Protein AF-A0A952VFP6-F1 (afdb_monomer_lite)

pLDDT: mean 72.92, std 19.37, range [35.25, 93.81]

Sequence (78 aa):
MTVAPAEAYGSVDPKAFQEVDRKMVPADAQKVGTQLEGKTTDGKTVYPRISEVKNETIVLDFNHPLAGKTLHFDVKVL

Secondary structure (DSSP, 8-state):
----GGGTT-S--GGGEEEEEGGGS-TTT-STT-B--EE-TTS-EE--EEEEE-SSEEEEE-S-TTTT----------

Radius of gyration: 15.1 Å; chains: 1; bounding box: 30×24×48 Å

Foldseek 3Di:
DQDDLCRPQEAQDPVQKDKDFPVVDPPVQQDAQRWDWDADPVRDIFIWGFNDHDPGITITHRGDPCHNDRDPDPDDDD

Structure (mmCIF, N/CA/C/O backbone):
data_AF-A0A952VFP6-F1
#
_entry.id   AF-A0A952VFP6-F1
#
loop_
_atom_site.group_PDB
_atom_site.id
_atom_site.type_symbol
_atom_site.label_atom_id
_atom_site.label_alt_id
_atom_site.label_comp_id
_atom_site.label_asym_id
_atom_site.label_entity_id
_atom_site.label_seq_id
_atom_site.pdbx_PDB_ins_code
_atom_site.Cartn_x
_atom_site.Cartn_y
_atom_site.Cartn_z
_atom_site.occupancy
_atom_site.B_iso_or_equiv
_atom_site.auth_seq_id
_atom_site.auth_comp_id
_atom_site.auth_asym_id
_atom_site.auth_atom_id
_atom_site.pdbx_PDB_model_num
ATOM 1 N N . MET A 1 1 ? 12.734 -6.814 -28.461 1.00 43.47 1 MET A N 1
ATOM 2 C CA . MET A 1 1 ? 13.804 -6.795 -27.441 1.00 43.47 1 MET A CA 1
ATOM 3 C C . MET A 1 1 ? 13.180 -7.222 -26.126 1.00 43.47 1 MET A C 1
ATOM 5 O O . MET A 1 1 ? 12.362 -6.483 -25.599 1.00 43.47 1 MET A O 1
ATOM 9 N N . THR A 1 2 ? 13.469 -8.432 -25.655 1.00 38.34 2 THR A N 1
ATOM 10 C CA . THR A 1 2 ? 12.978 -8.912 -24.356 1.00 38.34 2 THR A CA 1
ATOM 11 C C . THR A 1 2 ? 13.882 -8.325 -23.285 1.00 38.34 2 THR A C 1
ATOM 13 O O . THR A 1 2 ? 15.019 -8.763 -23.147 1.00 38.34 2 THR A O 1
ATOM 16 N N . VAL A 1 3 ? 13.416 -7.296 -22.581 1.00 42.31 3 VAL A N 1
ATOM 17 C CA . VAL A 1 3 ? 14.146 -6.757 -21.428 1.00 42.31 3 VAL A CA 1
ATOM 18 C C . VAL A 1 3 ? 13.816 -7.646 -20.237 1.00 42.31 3 VAL A C 1
ATOM 20 O O . VAL A 1 3 ? 12.641 -7.839 -19.914 1.00 42.31 3 VAL A O 1
ATOM 23 N N . ALA A 1 4 ? 14.833 -8.241 -19.618 1.00 41.22 4 ALA A N 1
ATOM 24 C CA . ALA A 1 4 ? 14.635 -9.048 -18.424 1.00 41.22 4 ALA A CA 1
ATOM 25 C C . ALA A 1 4 ? 14.110 -8.149 -17.281 1.00 41.22 4 ALA A C 1
ATOM 27 O O . ALA A 1 4 ? 14.572 -7.014 -17.155 1.00 41.22 4 ALA A O 1
ATOM 28 N N . PRO A 1 5 ? 13.193 -8.621 -16.412 1.00 42.16 5 PRO A N 1
ATOM 29 C CA . PRO A 1 5 ? 12.645 -7.825 -15.303 1.00 42.16 5 PRO A CA 1
ATOM 30 C C . PRO A 1 5 ? 13.720 -7.185 -14.408 1.00 42.16 5 PRO A C 1
ATOM 32 O O . PRO A 1 5 ? 13.500 -6.112 -13.850 1.00 42.16 5 PRO A O 1
ATOM 35 N N . ALA A 1 6 ? 14.896 -7.818 -14.330 1.00 41.69 6 ALA A N 1
ATOM 36 C CA . ALA A 1 6 ? 16.063 -7.347 -13.592 1.00 41.69 6 ALA A CA 1
ATOM 37 C C . ALA A 1 6 ? 16.683 -6.041 -14.136 1.00 41.69 6 ALA A C 1
ATOM 39 O O . ALA A 1 6 ? 17.326 -5.333 -13.371 1.00 41.69 6 ALA A O 1
ATOM 40 N N . GLU A 1 7 ? 16.471 -5.698 -15.411 1.00 44.62 7 GLU A N 1
ATOM 41 C CA . GLU A 1 7 ? 16.992 -4.474 -16.048 1.00 44.62 7 GLU A CA 1
ATOM 42 C C . GLU A 1 7 ? 15.922 -3.378 -16.231 1.00 44.62 7 GLU A C 1
ATOM 44 O O . GLU A 1 7 ? 16.217 -2.315 -16.772 1.00 44.62 7 GLU A O 1
ATOM 49 N N . ALA A 1 8 ? 14.681 -3.612 -15.780 1.00 50.50 8 ALA A N 1
ATOM 50 C CA . ALA A 1 8 ? 13.569 -2.664 -15.908 1.00 50.50 8 ALA A CA 1
ATOM 51 C C . ALA A 1 8 ? 13.087 -2.138 -14.543 1.00 50.50 8 ALA A C 1
ATOM 53 O O . ALA A 1 8 ? 13.499 -1.070 -14.105 1.00 50.50 8 ALA A O 1
ATOM 54 N N . TYR A 1 9 ? 12.221 -2.887 -13.856 1.00 53.88 9 TYR A N 1
ATOM 55 C CA . TYR A 1 9 ? 11.588 -2.459 -12.598 1.00 53.88 9 TYR A CA 1
ATOM 56 C C . TYR A 1 9 ? 11.860 -3.406 -11.422 1.00 53.88 9 TYR A C 1
ATOM 58 O O . TYR A 1 9 ? 11.314 -3.208 -10.340 1.00 53.88 9 TYR A O 1
ATOM 66 N N . GLY A 1 10 ? 12.712 -4.413 -11.631 1.00 58.72 10 GLY A N 1
ATOM 67 C CA . GLY A 1 10 ? 13.073 -5.411 -10.632 1.00 58.72 10 GLY A CA 1
ATOM 68 C C . GLY A 1 10 ? 12.031 -6.519 -10.453 1.00 58.72 10 GLY A C 1
ATOM 69 O O . GLY A 1 10 ? 10.907 -6.476 -10.966 1.00 58.72 10 GLY A O 1
ATOM 70 N N . 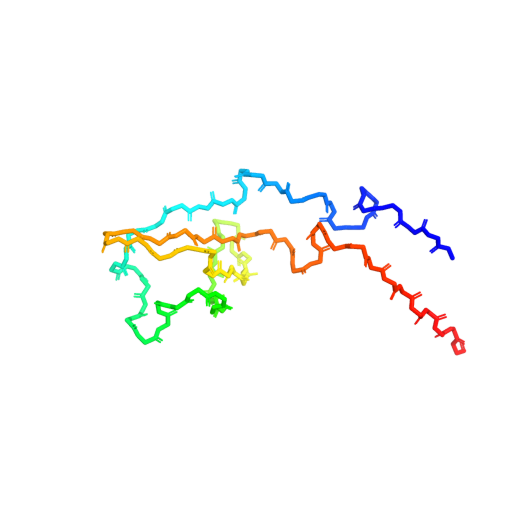SER A 1 11 ? 12.430 -7.553 -9.717 1.00 59.16 11 SER A N 1
ATOM 71 C CA . SER A 1 11 ? 11.504 -8.543 -9.159 1.00 59.16 11 SER A CA 1
ATOM 72 C C . SER A 1 11 ? 10.681 -7.918 -8.032 1.00 59.16 11 SER A C 1
ATOM 74 O O . SER A 1 11 ? 11.087 -6.906 -7.466 1.00 59.16 11 SER A O 1
ATOM 76 N N . VAL A 1 12 ? 9.552 -8.539 -7.676 1.00 65.38 12 VAL A N 1
ATOM 77 C CA . VAL A 1 12 ? 8.848 -8.197 -6.429 1.00 65.38 12 VAL A CA 1
ATOM 78 C C . VAL A 1 12 ? 9.829 -8.362 -5.270 1.00 65.38 12 VAL A C 1
ATOM 80 O O . VAL A 1 12 ? 10.352 -9.458 -5.065 1.00 65.38 12 VAL A O 1
ATOM 83 N N . ASP A 1 13 ? 10.090 -7.284 -4.541 1.00 72.81 13 ASP A N 1
ATOM 84 C CA . ASP A 1 13 ? 10.873 -7.296 -3.317 1.00 72.81 13 ASP A CA 1
ATOM 85 C C . ASP A 1 13 ? 9.933 -7.604 -2.139 1.00 72.81 13 ASP A C 1
ATOM 87 O O . ASP A 1 13 ? 9.053 -6.795 -1.819 1.00 72.81 13 ASP A O 1
ATOM 91 N N . PRO A 1 14 ? 10.100 -8.752 -1.456 1.00 73.62 14 PRO A N 1
ATOM 92 C CA . PRO A 1 14 ? 9.339 -9.073 -0.253 1.00 73.62 14 PRO A CA 1
ATOM 93 C C . PRO A 1 14 ? 9.528 -8.038 0.865 1.00 73.62 14 PRO A C 1
ATOM 95 O O . PRO A 1 14 ? 8.675 -7.916 1.739 1.00 73.62 14 PRO A O 1
ATOM 98 N N . LYS A 1 15 ? 10.636 -7.286 0.854 1.00 74.81 15 LYS A N 1
ATOM 99 C CA . LYS A 1 15 ? 10.920 -6.222 1.826 1.00 74.81 15 LYS A CA 1
ATOM 100 C C . LYS A 1 15 ? 10.197 -4.914 1.512 1.00 74.81 15 LYS A C 1
ATOM 102 O O . LYS A 1 15 ? 10.154 -4.043 2.373 1.00 74.81 15 LYS A O 1
ATOM 107 N N . ALA A 1 16 ? 9.636 -4.774 0.310 1.00 79.25 16 ALA A N 1
ATOM 108 C CA . ALA A 1 16 ? 8.813 -3.629 -0.068 1.00 79.25 16 ALA A CA 1
ATOM 109 C C . ALA A 1 16 ? 7.345 -3.785 0.371 1.00 79.25 16 ALA A C 1
ATOM 111 O O . ALA A 1 16 ? 6.536 -2.890 0.132 1.00 79.25 16 ALA A O 1
ATOM 112 N N . PHE A 1 17 ? 6.995 -4.887 1.043 1.00 85.81 17 PHE A N 1
ATOM 113 C CA . PHE A 1 17 ? 5.741 -4.981 1.780 1.00 85.81 17 PHE A CA 1
ATOM 114 C C . PHE A 1 17 ? 5.920 -4.400 3.177 1.00 85.81 17 PHE A C 1
ATOM 116 O O . PHE A 1 17 ? 6.790 -4.827 3.936 1.00 85.81 17 PHE A O 1
ATOM 123 N N . GLN A 1 18 ? 5.067 -3.448 3.532 1.00 86.94 18 GLN A N 1
ATOM 124 C CA . GLN A 1 18 ? 5.093 -2.803 4.832 1.00 86.94 18 GLN A CA 1
ATOM 125 C C . GLN A 1 18 ? 3.733 -2.926 5.502 1.00 86.94 18 GLN A C 1
ATOM 127 O O . GLN A 1 18 ? 2.702 -2.569 4.935 1.00 86.94 18 GLN A O 1
ATOM 132 N N . GLU A 1 19 ? 3.737 -3.423 6.731 1.00 90.56 19 GLU A N 1
ATOM 133 C CA . GLU A 1 19 ? 2.538 -3.511 7.548 1.00 90.56 19 GLU A CA 1
ATOM 134 C C . GLU A 1 19 ? 2.350 -2.206 8.329 1.00 90.56 19 GLU A C 1
ATOM 136 O O . GLU A 1 19 ? 3.273 -1.716 8.984 1.00 90.5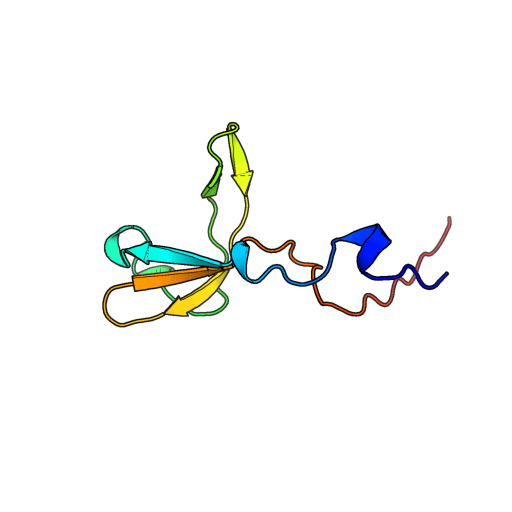6 19 GLU A O 1
ATOM 141 N N . VAL A 1 20 ? 1.160 -1.621 8.228 1.00 90.06 20 VAL A N 1
ATOM 142 C CA . VAL A 1 20 ? 0.779 -0.388 8.923 1.00 90.06 20 VAL A CA 1
ATOM 143 C C . VAL A 1 20 ? -0.481 -0.610 9.749 1.00 90.06 20 VAL A C 1
ATOM 145 O O . VAL A 1 20 ? -1.288 -1.490 9.440 1.00 90.06 20 VAL A O 1
ATOM 148 N N . ASP A 1 21 ? -0.674 0.194 10.795 1.00 92.94 21 ASP A N 1
ATOM 149 C CA . ASP A 1 21 ? -1.912 0.159 11.576 1.00 92.94 21 ASP A CA 1
ATOM 150 C C . ASP A 1 21 ? -3.089 0.528 10.665 1.00 92.94 21 ASP A C 1
ATOM 152 O O . ASP A 1 21 ? -3.050 1.515 9.922 1.00 92.94 21 ASP A O 1
ATOM 156 N N . ARG A 1 22 ? -4.159 -0.263 10.727 1.00 89.19 22 ARG A N 1
ATOM 157 C CA . ARG A 1 22 ? -5.381 -0.044 9.956 1.00 89.19 22 ARG A CA 1
ATOM 158 C C . ARG A 1 22 ? -5.953 1.361 10.162 1.00 89.19 22 ARG A C 1
ATOM 160 O O . ARG A 1 22 ? -6.539 1.915 9.238 1.00 89.19 22 ARG A O 1
ATOM 167 N N . LYS A 1 23 ? -5.748 1.969 11.334 1.00 90.06 23 LYS A N 1
ATOM 168 C CA . LYS A 1 23 ? -6.175 3.340 11.663 1.00 90.06 23 LYS A CA 1
ATOM 169 C C . LYS A 1 23 ? -5.451 4.418 10.857 1.00 90.06 23 LYS A C 1
ATOM 171 O O . LYS A 1 23 ? -5.979 5.517 10.730 1.00 90.06 23 LYS A O 1
ATOM 176 N N . MET A 1 24 ? -4.263 4.128 10.323 1.00 85.69 24 MET A N 1
ATOM 177 C CA . MET A 1 24 ? -3.524 5.056 9.459 1.00 85.69 24 MET A CA 1
ATOM 178 C C . MET A 1 24 ? -4.103 5.131 8.044 1.00 85.69 24 MET A C 1
ATOM 180 O O . MET A 1 24 ? -3.807 6.073 7.313 1.00 85.69 24 MET A O 1
ATOM 184 N N . VAL A 1 25 ? -4.908 4.143 7.647 1.00 87.06 25 VAL A N 1
ATOM 185 C CA . VAL A 1 25 ? -5.522 4.080 6.321 1.00 87.06 25 VAL A CA 1
ATOM 186 C C . VAL A 1 25 ? -6.994 4.488 6.432 1.00 87.06 25 VAL A C 1
ATOM 188 O O . VAL A 1 25 ? -7.723 3.897 7.236 1.00 87.06 25 VAL A O 1
ATOM 191 N N . PRO A 1 26 ? -7.465 5.447 5.617 1.00 86.94 26 PRO A N 1
ATOM 192 C CA . PRO A 1 26 ? -8.870 5.846 5.584 1.00 86.94 26 PRO A CA 1
ATOM 193 C C . PRO A 1 26 ? -9.798 4.645 5.376 1.00 86.94 26 PRO A C 1
ATOM 195 O O . PRO A 1 26 ? -9.545 3.820 4.500 1.00 86.94 26 PRO A O 1
ATOM 198 N N . ALA A 1 27 ? -10.858 4.525 6.185 1.00 87.56 27 ALA A N 1
ATOM 199 C CA . ALA A 1 27 ? -11.736 3.347 6.217 1.00 87.56 27 ALA A CA 1
ATOM 200 C C . ALA A 1 27 ? -12.397 3.025 4.863 1.00 87.56 27 ALA A C 1
ATOM 202 O O . ALA A 1 27 ? -12.627 1.862 4.537 1.00 87.56 27 ALA A O 1
ATOM 203 N N . ASP A 1 28 ? -12.660 4.051 4.061 1.00 87.31 28 ASP A N 1
ATOM 204 C CA . ASP A 1 28 ? -13.165 3.975 2.691 1.00 87.31 28 ASP A CA 1
ATOM 205 C C . ASP A 1 28 ? -12.157 3.351 1.711 1.00 87.31 28 ASP A C 1
ATOM 207 O O . ASP A 1 28 ? -12.557 2.687 0.749 1.00 87.31 28 ASP A O 1
ATOM 211 N N . ALA A 1 29 ? -10.861 3.497 1.991 1.00 83.12 29 ALA A N 1
ATOM 212 C CA . ALA A 1 29 ? -9.764 3.005 1.169 1.00 83.12 29 ALA A CA 1
ATOM 213 C C . ALA A 1 29 ? -9.240 1.616 1.582 1.00 83.12 29 ALA A C 1
ATOM 215 O O . ALA A 1 29 ? -8.466 1.035 0.826 1.00 83.12 29 ALA A O 1
ATOM 216 N N . GLN A 1 30 ? -9.670 1.048 2.721 1.00 88.88 30 GLN A N 1
ATOM 217 C CA . GLN A 1 30 ? -9.220 -0.250 3.271 1.00 88.88 30 GLN A CA 1
ATOM 218 C C . GLN A 1 30 ? -9.742 -1.466 2.482 1.00 88.88 30 GLN A C 1
ATOM 220 O O . GLN A 1 30 ? -10.426 -2.343 3.013 1.00 88.88 30 GLN A O 1
ATOM 225 N N . LYS A 1 31 ? -9.434 -1.527 1.189 1.00 87.62 31 LYS A N 1
ATOM 226 C CA . LYS A 1 31 ? -9.772 -2.642 0.304 1.00 87.62 31 LYS A CA 1
ATOM 227 C C . LYS A 1 31 ? -8.518 -3.114 -0.408 1.00 87.62 31 LYS A C 1
ATOM 229 O O . LYS A 1 31 ? -7.732 -2.308 -0.898 1.00 87.62 31 LYS A O 1
ATOM 234 N N . VAL A 1 32 ? -8.354 -4.429 -0.491 1.00 89.44 32 VAL A N 1
ATOM 235 C CA . VAL A 1 32 ? -7.270 -5.034 -1.270 1.00 89.44 32 VAL A CA 1
ATOM 236 C C . VAL A 1 32 ? -7.339 -4.538 -2.716 1.00 89.44 32 VAL A C 1
ATOM 238 O O . VAL A 1 32 ? -8.412 -4.489 -3.316 1.00 89.44 32 VAL A O 1
ATOM 241 N N . GLY A 1 33 ? -6.193 -4.137 -3.263 1.00 84.75 33 GLY A N 1
ATOM 242 C CA . GLY A 1 33 ? -6.066 -3.559 -4.599 1.00 84.75 33 GLY A CA 1
ATOM 243 C C . GLY A 1 33 ? -6.183 -2.033 -4.660 1.00 84.75 33 GLY A C 1
ATOM 244 O O . GLY A 1 33 ? -5.774 -1.454 -5.673 1.00 84.75 33 GLY A O 1
ATOM 245 N N . THR A 1 34 ? -6.664 -1.366 -3.605 1.00 87.75 34 THR A N 1
ATOM 246 C CA . THR A 1 34 ? -6.708 0.103 -3.543 1.00 87.75 34 THR A CA 1
ATOM 247 C C . THR A 1 34 ? -5.299 0.678 -3.552 1.00 87.75 34 THR A C 1
ATOM 249 O O . THR A 1 34 ? -4.427 0.207 -2.825 1.00 87.75 34 THR A O 1
ATOM 252 N N . GLN A 1 35 ? -5.081 1.703 -4.371 1.00 88.25 35 GLN A N 1
ATOM 253 C CA . GLN A 1 35 ? -3.840 2.469 -4.396 1.00 88.25 35 GLN A CA 1
ATOM 254 C C . GLN A 1 35 ? -3.975 3.666 -3.455 1.00 88.25 35 GLN A C 1
ATOM 256 O O . GLN A 1 35 ? -4.965 4.393 -3.510 1.00 88.25 35 GLN A O 1
ATOM 261 N N . LEU A 1 36 ? -2.985 3.850 -2.593 1.00 88.06 36 LEU A N 1
ATOM 262 C CA . LEU A 1 36 ? -2.873 4.984 -1.688 1.00 88.06 36 LEU A CA 1
ATOM 263 C C . LEU A 1 36 ? -1.788 5.931 -2.200 1.00 88.06 36 LEU A C 1
ATOM 265 O O . LEU A 1 36 ? -0.902 5.522 -2.946 1.00 88.06 36 LEU A O 1
ATOM 269 N N . GLU A 1 37 ? -1.846 7.192 -1.788 1.00 88.62 37 GLU A N 1
ATOM 270 C CA . GLU A 1 37 ? -0.744 8.137 -1.956 1.00 88.62 37 GLU A CA 1
ATOM 271 C C . GLU A 1 37 ? 0.011 8.244 -0.628 1.00 88.62 37 GLU A C 1
ATOM 273 O O . GLU A 1 37 ? -0.582 8.503 0.419 1.00 88.62 37 GLU A O 1
ATOM 278 N N . GLY A 1 38 ? 1.318 8.010 -0.664 1.00 84.19 38 GLY A N 1
ATOM 279 C CA . GLY A 1 38 ? 2.212 8.120 0.481 1.00 84.19 38 GLY A CA 1
ATOM 280 C C . GLY A 1 38 ? 3.413 9.004 0.165 1.00 84.19 38 GLY A C 1
ATOM 281 O O . GLY A 1 38 ? 3.695 9.324 -0.989 1.00 84.19 38 GLY A O 1
ATOM 282 N N . LYS A 1 39 ? 4.160 9.380 1.201 1.00 82.19 39 LYS A N 1
ATOM 283 C CA . LYS A 1 39 ? 5.465 10.032 1.059 1.00 82.19 39 LYS A CA 1
ATOM 284 C C . LYS A 1 39 ? 6.524 9.210 1.771 1.00 82.19 39 LYS A C 1
ATOM 286 O O . LYS A 1 39 ? 6.313 8.792 2.907 1.00 82.19 39 LYS A O 1
ATOM 291 N N . THR A 1 40 ? 7.656 8.989 1.113 1.00 77.75 40 THR A N 1
ATOM 292 C CA . THR A 1 40 ? 8.827 8.377 1.748 1.00 77.75 40 THR A CA 1
ATOM 293 C C . THR A 1 40 ? 9.571 9.396 2.608 1.00 77.75 40 THR A C 1
ATOM 295 O O . THR A 1 40 ? 9.358 10.607 2.500 1.00 77.75 40 THR A O 1
ATOM 298 N N . THR A 1 41 ? 10.488 8.911 3.443 1.00 73.19 41 THR A N 1
ATOM 299 C CA . THR A 1 41 ? 11.392 9.737 4.262 1.00 73.19 41 THR A CA 1
ATOM 300 C C . THR A 1 41 ? 12.257 10.688 3.436 1.00 73.19 41 THR A C 1
ATOM 302 O O . THR A 1 41 ? 12.596 11.766 3.910 1.00 73.19 41 THR A O 1
ATOM 305 N N . ASP A 1 42 ? 12.548 10.334 2.182 1.00 77.50 42 ASP A N 1
ATOM 306 C CA . ASP A 1 42 ? 13.302 11.173 1.241 1.00 77.50 42 ASP A CA 1
ATOM 307 C C . ASP A 1 42 ? 12.436 12.252 0.563 1.00 77.50 42 ASP A C 1
ATOM 309 O O . ASP A 1 42 ? 12.878 12.924 -0.368 1.00 77.50 42 ASP A O 1
ATOM 313 N N . GLY A 1 43 ? 11.170 12.392 0.974 1.00 79.25 43 GLY A N 1
ATOM 314 C CA . GLY A 1 43 ? 10.230 13.375 0.435 1.00 79.25 43 GLY A CA 1
ATOM 315 C C . GLY A 1 43 ? 9.628 13.007 -0.922 1.00 79.25 43 GLY A C 1
ATOM 316 O O . GLY A 1 43 ? 8.898 13.816 -1.498 1.00 79.25 43 GLY A O 1
ATOM 317 N N . LYS A 1 44 ? 9.891 11.800 -1.440 1.00 79.81 44 LYS A N 1
ATOM 318 C CA . LYS A 1 44 ? 9.309 11.329 -2.702 1.00 79.81 44 LYS A CA 1
ATOM 319 C C . LYS A 1 44 ? 7.880 10.852 -2.479 1.00 79.81 44 LYS A C 1
ATOM 321 O O . LYS A 1 44 ? 7.614 10.079 -1.560 1.00 79.81 44 LYS A O 1
ATOM 326 N N . THR A 1 45 ? 6.973 11.278 -3.351 1.00 83.88 45 THR A N 1
ATOM 327 C CA . THR A 1 45 ? 5.627 10.707 -3.413 1.00 83.88 45 THR A CA 1
ATOM 328 C C . THR A 1 45 ? 5.712 9.288 -3.964 1.00 83.88 45 THR A C 1
ATOM 330 O O . THR A 1 45 ? 6.354 9.045 -4.987 1.00 83.88 45 THR A O 1
ATOM 333 N N . VAL A 1 46 ? 5.075 8.354 -3.274 1.00 85.12 46 VAL A N 1
ATOM 334 C CA . VAL A 1 46 ? 4.962 6.946 -3.654 1.00 85.12 46 VAL A CA 1
ATOM 335 C C . VAL A 1 46 ? 3.503 6.541 -3.653 1.00 85.12 46 VAL A C 1
ATOM 337 O O . VAL A 1 46 ? 2.678 7.148 -2.974 1.00 85.12 46 VAL A O 1
ATOM 340 N N . TYR A 1 47 ? 3.192 5.495 -4.409 1.00 87.38 47 TYR A N 1
ATOM 341 C CA . TYR A 1 47 ? 1.821 5.044 -4.593 1.00 87.38 47 TYR A CA 1
ATOM 342 C C . TYR A 1 47 ? 1.657 3.576 -4.199 1.00 87.38 47 TYR A C 1
ATOM 344 O O . TYR A 1 47 ? 1.513 2.725 -5.081 1.00 87.38 47 TYR A O 1
ATOM 352 N N . PRO A 1 48 ? 1.737 3.248 -2.898 1.00 88.44 48 PRO A N 1
ATOM 353 C CA . PRO A 1 48 ? 1.601 1.872 -2.461 1.00 88.44 48 PRO A CA 1
ATOM 354 C C . PRO A 1 48 ? 0.187 1.346 -2.707 1.00 88.44 48 PRO A C 1
ATOM 356 O O . PRO A 1 48 ? -0.798 2.085 -2.636 1.00 88.44 48 PRO A O 1
ATOM 359 N N . ARG A 1 49 ? 0.069 0.044 -2.947 1.00 89.81 49 ARG A N 1
ATOM 360 C CA . ARG A 1 49 ? -1.217 -0.647 -3.073 1.00 89.81 49 ARG A CA 1
ATOM 361 C C . ARG A 1 49 ? -1.493 -1.484 -1.834 1.00 89.81 49 ARG A C 1
ATOM 363 O O . ARG A 1 49 ? -0.591 -2.094 -1.283 1.00 89.81 49 ARG A O 1
ATOM 370 N N . ILE A 1 50 ? -2.746 -1.589 -1.414 1.00 90.81 50 ILE A 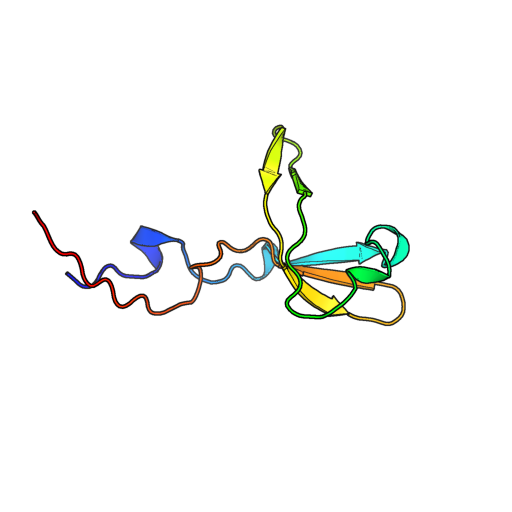N 1
ATOM 371 C CA . ILE A 1 50 ? -3.120 -2.531 -0.360 1.00 90.81 50 ILE A CA 1
ATOM 372 C C . ILE A 1 50 ? -3.028 -3.957 -0.908 1.00 90.81 50 ILE A C 1
ATOM 374 O O . ILE A 1 50 ? -3.815 -4.346 -1.772 1.00 90.81 50 ILE A O 1
ATOM 378 N N . SER A 1 51 ? -2.080 -4.733 -0.393 1.00 88.25 51 SER A N 1
ATOM 379 C CA . SER A 1 51 ? -1.919 -6.150 -0.720 1.00 88.25 51 SER A CA 1
ATOM 380 C C . SER A 1 51 ? -2.824 -7.029 0.135 1.00 88.25 51 SER A C 1
ATOM 382 O O . SER A 1 51 ? -3.363 -8.019 -0.351 1.00 88.25 51 SER A O 1
ATOM 384 N N . GLU A 1 52 ? -3.010 -6.667 1.404 1.00 90.06 52 GLU A N 1
ATOM 385 C CA . GLU A 1 52 ? -3.793 -7.450 2.359 1.00 90.06 52 GLU A CA 1
ATOM 386 C C . GLU A 1 52 ? -4.423 -6.534 3.412 1.00 90.06 52 GLU A C 1
ATOM 388 O O . GLU A 1 52 ? -3.801 -5.575 3.871 1.00 90.06 52 GLU A O 1
ATOM 393 N N . VAL A 1 53 ? -5.657 -6.839 3.813 1.00 90.81 53 VAL A N 1
ATOM 394 C CA . VAL A 1 53 ? -6.343 -6.168 4.924 1.00 90.81 53 VAL A CA 1
ATOM 395 C C . VAL A 1 53 ? -6.530 -7.186 6.040 1.00 90.81 53 VAL A C 1
ATOM 397 O O . VAL A 1 53 ? -7.264 -8.158 5.869 1.00 90.81 53 VAL A O 1
ATOM 400 N N . LYS A 1 54 ? -5.874 -6.956 7.178 1.00 90.38 54 LYS A N 1
ATOM 401 C CA . LYS A 1 54 ? -6.014 -7.759 8.396 1.00 90.38 54 LYS A CA 1
ATOM 402 C C . LYS A 1 54 ? -6.970 -7.058 9.368 1.00 90.38 54 LYS A C 1
ATOM 404 O O . LYS A 1 54 ? -7.485 -5.969 9.106 1.00 90.38 54 LYS A O 1
ATOM 409 N N . ASN A 1 55 ? -7.235 -7.699 10.507 1.00 88.31 55 ASN A N 1
ATOM 410 C CA . ASN A 1 55 ? -8.161 -7.161 11.507 1.00 88.31 55 ASN A CA 1
ATOM 411 C C . ASN A 1 55 ? -7.681 -5.813 12.067 1.00 88.31 55 ASN A C 1
ATOM 413 O O . ASN A 1 55 ? -8.450 -4.850 12.065 1.00 88.31 55 ASN A O 1
ATOM 417 N N . GLU A 1 56 ? -6.414 -5.748 12.483 1.00 92.00 56 GLU A N 1
ATOM 418 C CA . GLU A 1 56 ? -5.805 -4.579 13.139 1.00 92.00 56 GLU A CA 1
ATOM 419 C C . GLU A 1 56 ? -4.805 -3.834 12.244 1.00 92.00 56 GLU A C 1
ATOM 421 O O . GLU A 1 56 ? -4.523 -2.659 12.471 1.00 92.00 56 GLU A O 1
ATOM 426 N N . THR A 1 57 ? -4.298 -4.486 11.199 1.00 93.81 57 THR A N 1
ATOM 427 C CA . THR A 1 57 ? -3.236 -3.956 10.339 1.00 93.81 57 THR A CA 1
ATOM 428 C C . THR A 1 57 ? -3.562 -4.105 8.857 1.00 93.81 57 THR A C 1
ATOM 430 O O . THR A 1 57 ? -4.466 -4.839 8.457 1.00 93.81 57 THR A O 1
ATOM 433 N N . ILE A 1 58 ? -2.846 -3.367 8.015 1.00 91.75 58 ILE A N 1
ATOM 434 C CA . ILE A 1 58 ? -2.956 -3.417 6.558 1.00 91.75 58 ILE A CA 1
ATOM 435 C C . ILE A 1 58 ? -1.559 -3.580 5.977 1.00 91.75 58 ILE A C 1
ATOM 437 O O . ILE A 1 58 ? -0.633 -2.871 6.364 1.00 91.75 58 ILE A O 1
ATOM 441 N N . VAL A 1 59 ? -1.416 -4.505 5.031 1.00 90.19 59 VAL A N 1
ATOM 442 C CA . VAL A 1 59 ? -0.166 -4.727 4.307 1.00 90.19 59 VAL A CA 1
ATOM 443 C C . VAL A 1 59 ? -0.190 -3.890 3.036 1.00 90.19 59 VAL A C 1
ATOM 445 O O . VAL A 1 59 ? -1.032 -4.088 2.155 1.00 90.19 59 VAL A O 1
ATOM 448 N N . LEU A 1 60 ? 0.743 -2.952 2.953 1.00 89.62 60 LEU A N 1
ATOM 449 C CA . LEU A 1 60 ? 0.972 -2.087 1.808 1.00 89.62 60 LEU A CA 1
ATOM 450 C C . LEU A 1 60 ? 2.115 -2.636 0.962 1.00 89.62 60 LEU A C 1
ATOM 452 O O . LEU A 1 60 ? 3.173 -2.972 1.479 1.00 89.62 60 LEU A O 1
ATOM 456 N N . ASP A 1 61 ? 1.898 -2.692 -0.339 1.00 88.25 61 ASP A N 1
ATOM 457 C CA . ASP A 1 61 ? 2.869 -3.055 -1.354 1.00 88.25 61 ASP A CA 1
ATOM 458 C C . ASP A 1 61 ? 3.464 -1.783 -1.966 1.00 88.25 61 ASP A C 1
ATOM 460 O O . ASP A 1 61 ? 2.770 -1.044 -2.667 1.00 88.25 61 ASP A O 1
ATOM 464 N N . PHE A 1 62 ? 4.740 -1.523 -1.679 1.00 84.12 62 PHE A N 1
ATOM 465 C CA . PHE A 1 62 ? 5.519 -0.421 -2.248 1.00 84.12 62 PHE A CA 1
ATOM 466 C C . PHE A 1 62 ? 6.323 -0.840 -3.482 1.00 84.12 62 PHE A C 1
ATOM 468 O O . PHE A 1 62 ? 7.121 -0.047 -3.990 1.00 84.12 62 PHE A O 1
ATOM 475 N N . ASN A 1 63 ? 6.144 -2.068 -3.976 1.00 80.31 63 ASN A N 1
ATOM 476 C CA . ASN A 1 63 ? 6.773 -2.485 -5.215 1.00 80.31 63 A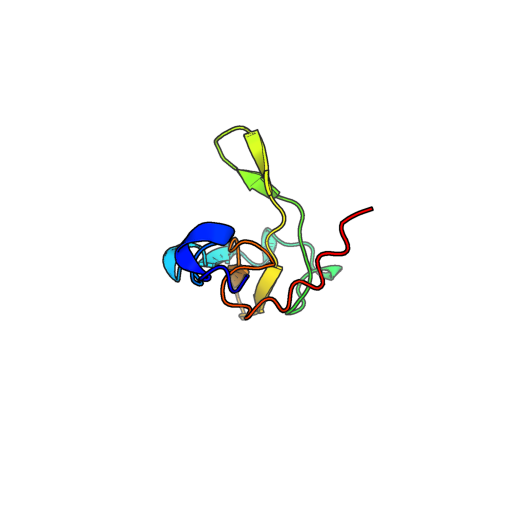SN A CA 1
ATOM 477 C C . ASN A 1 63 ? 6.339 -1.581 -6.367 1.00 80.31 63 ASN A C 1
ATOM 479 O O . ASN A 1 63 ? 5.222 -1.056 -6.415 1.00 80.31 63 ASN A O 1
ATOM 483 N N . HIS A 1 64 ? 7.237 -1.415 -7.336 1.00 70.12 64 HIS A N 1
ATOM 484 C CA . HIS A 1 64 ? 6.888 -0.697 -8.549 1.00 70.12 64 HIS A CA 1
ATOM 485 C C . HIS A 1 64 ? 5.671 -1.381 -9.211 1.00 70.12 64 HIS A C 1
ATOM 487 O O . HIS A 1 64 ? 5.648 -2.610 -9.276 1.00 70.12 64 HIS A O 1
ATOM 493 N N . PRO A 1 65 ? 4.695 -0.650 -9.787 1.00 66.19 65 PRO A N 1
ATOM 494 C CA . PRO A 1 65 ? 3.505 -1.245 -10.422 1.00 66.19 65 PRO A CA 1
ATOM 495 C C . PRO A 1 65 ? 3.794 -2.290 -11.515 1.00 66.19 65 PRO A C 1
ATOM 497 O O . PRO A 1 65 ? 2.918 -3.063 -11.912 1.00 66.19 65 PRO A O 1
ATOM 500 N N . LEU A 1 66 ? 5.027 -2.279 -12.025 1.00 63.66 66 LEU A N 1
ATOM 501 C CA . LEU A 1 66 ? 5.535 -3.161 -13.071 1.00 63.66 66 LEU A CA 1
ATOM 502 C C . LEU A 1 66 ? 6.509 -4.235 -12.551 1.00 63.66 66 LEU A C 1
ATOM 504 O O . LEU A 1 66 ? 6.948 -5.075 -13.335 1.00 63.66 66 LEU A O 1
ATOM 508 N N . ALA A 1 67 ? 6.832 -4.232 -11.254 1.00 63.22 67 ALA A N 1
ATOM 509 C CA . ALA A 1 67 ? 7.650 -5.262 -10.626 1.00 63.22 67 ALA A CA 1
ATOM 510 C C . ALA A 1 67 ? 6.926 -6.615 -10.685 1.00 63.22 67 ALA A C 1
ATOM 512 O O . ALA A 1 67 ? 5.719 -6.711 -10.454 1.00 63.22 67 ALA A O 1
ATOM 513 N N . GL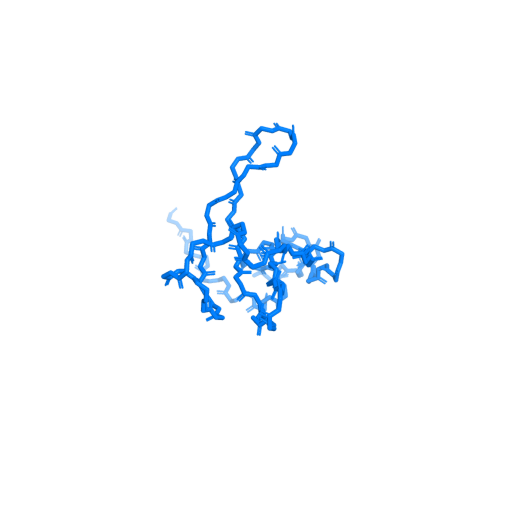Y A 1 68 ? 7.654 -7.668 -11.055 1.00 51.22 68 GLY A N 1
ATOM 514 C CA . GLY A 1 68 ? 7.104 -9.025 -11.171 1.00 51.22 68 GLY A CA 1
ATOM 515 C C . GLY A 1 68 ? 6.120 -9.266 -12.321 1.00 51.22 68 GLY A C 1
ATOM 516 O O . GLY A 1 68 ? 5.638 -10.389 -12.464 1.00 51.22 68 GLY A O 1
ATOM 517 N N . LYS A 1 69 ? 5.821 -8.269 -13.165 1.00 47.34 69 LYS A N 1
ATOM 518 C CA . LYS A 1 69 ? 5.040 -8.481 -14.392 1.00 47.34 69 LYS A CA 1
ATOM 519 C C . LYS A 1 69 ? 5.973 -8.831 -15.550 1.00 47.34 69 LYS A C 1
ATOM 521 O O . LYS A 1 69 ? 6.933 -8.115 -15.820 1.00 47.34 69 LYS A O 1
ATOM 526 N N . THR A 1 70 ? 5.657 -9.894 -16.288 1.00 41.06 70 THR A N 1
ATOM 527 C CA . THR A 1 70 ? 6.202 -10.103 -17.636 1.00 41.06 70 THR A CA 1
ATOM 528 C C . THR A 1 70 ? 5.598 -9.035 -18.543 1.00 41.06 70 THR A C 1
ATOM 530 O O . THR A 1 70 ? 4.443 -9.125 -18.955 1.00 41.06 70 THR A O 1
ATOM 533 N N . LEU A 1 71 ? 6.346 -7.961 -18.775 1.00 39.81 71 LEU A N 1
ATOM 534 C CA . LEU A 1 71 ? 5.910 -6.848 -19.609 1.00 39.81 71 LEU A CA 1
ATOM 535 C C . LEU A 1 71 ? 6.074 -7.231 -21.080 1.00 39.81 71 LEU A C 1
ATOM 537 O O . LEU A 1 71 ? 7.191 -7.365 -21.578 1.00 39.81 71 LEU A O 1
ATOM 541 N N . HIS A 1 72 ? 4.959 -7.378 -21.789 1.00 38.56 72 HIS A N 1
ATOM 542 C CA . HIS A 1 72 ? 4.961 -7.355 -23.247 1.00 38.56 72 HIS A CA 1
ATOM 543 C C . HIS A 1 72 ? 4.992 -5.890 -23.688 1.00 38.56 72 HIS A C 1
ATOM 545 O O . HIS A 1 72 ? 3.967 -5.214 -23.708 1.00 38.56 72 HIS A O 1
ATOM 551 N N . PHE A 1 73 ? 6.189 -5.376 -23.969 1.00 40.97 73 PHE A N 1
ATOM 552 C CA . PHE A 1 73 ? 6.353 -4.055 -24.562 1.00 40.97 73 PHE A CA 1
ATOM 553 C C . PHE A 1 73 ? 6.139 -4.144 -26.075 1.00 40.97 73 PHE A C 1
ATOM 555 O O . PHE A 1 73 ? 7.009 -4.636 -26.794 1.00 40.97 73 PHE A O 1
ATOM 562 N N . ASP A 1 74 ? 5.014 -3.626 -26.563 1.00 36.91 74 ASP A N 1
ATOM 563 C CA . ASP A 1 74 ? 4.875 -3.240 -27.968 1.00 36.91 74 ASP A CA 1
ATOM 564 C C . ASP A 1 74 ? 5.482 -1.837 -28.128 1.00 36.91 74 ASP A C 1
ATOM 566 O O . ASP A 1 74 ? 4.823 -0.812 -27.944 1.00 36.91 74 ASP A O 1
ATOM 570 N N . VAL A 1 75 ? 6.795 -1.775 -28.370 1.00 39.34 75 VAL A N 1
ATOM 571 C CA . VAL A 1 75 ? 7.472 -0.513 -28.693 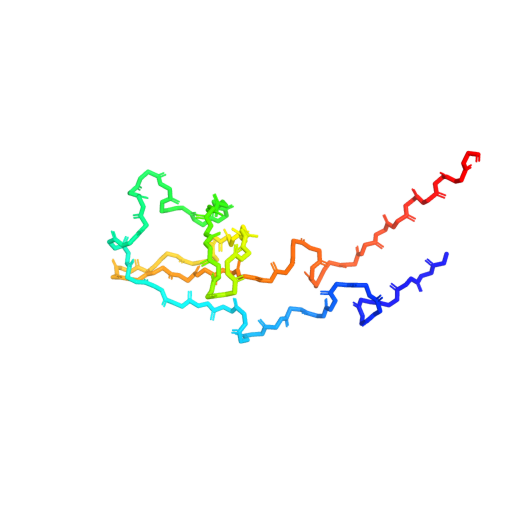1.00 39.34 75 VAL A CA 1
ATOM 572 C C . VAL A 1 75 ? 7.250 -0.230 -30.171 1.00 39.34 75 VAL A C 1
ATOM 574 O O . VAL A 1 75 ? 7.910 -0.812 -31.030 1.00 39.34 75 VAL A O 1
ATOM 577 N N . LYS A 1 76 ? 6.344 0.700 -30.472 1.00 35.25 76 LYS A N 1
ATOM 578 C CA . LYS A 1 76 ? 6.278 1.328 -31.790 1.00 35.25 76 LYS A CA 1
ATOM 579 C C . LYS A 1 76 ? 7.208 2.539 -31.793 1.00 35.25 76 LYS A C 1
ATOM 581 O O . LYS A 1 76 ? 6.906 3.550 -31.166 1.00 35.25 76 LYS A O 1
ATOM 586 N N . VAL A 1 77 ? 8.344 2.421 -32.475 1.00 43.56 77 VAL A N 1
ATOM 587 C CA . VAL A 1 77 ? 9.186 3.575 -32.827 1.00 43.56 77 VAL A CA 1
ATOM 588 C C . VAL A 1 77 ? 8.451 4.344 -33.932 1.00 43.56 77 VAL A C 1
ATOM 590 O O . VAL A 1 77 ? 8.049 3.727 -34.921 1.00 43.56 77 VAL A O 1
ATOM 593 N N . LEU A 1 78 ? 8.204 5.642 -33.726 1.00 45.12 78 LEU A N 1
ATOM 594 C CA . LEU A 1 78 ? 7.703 6.564 -34.755 1.00 45.12 78 LEU A CA 1
ATOM 595 C C . LEU A 1 78 ? 8.871 7.183 -35.521 1.00 45.12 78 LEU A C 1
ATOM 597 O O . LEU A 1 78 ? 9.886 7.499 -34.858 1.00 45.12 78 LEU A O 1
#